Protein AF-A0A7J6RWS4-F1 (afdb_monomer_lite)

Sequence (117 aa):
ILNGNTPFFVNATAGSTVAGAFDDCNALAEIAERYRCWLHVDGALGASFLLARGEDPYDSLTRGMEKADSISWNLHKLLGVPLQCSALLCRHPGCLKAAHEEQHGSEAFPCLSPLDT

Secondary structure (DSSP, 8-state):
-TT-----EEEEEBS-TTT--B--HHHHHHHHHHHT-EEEEE-TTGGGGGGGTTSTTHHHHHTTGGG-SEEEE-TTSTT-PPSS--EEEESSTTHHHHHHS---S----TTSS----

Organism: Perkinsus olseni (NCBI:txid32597)

pLDDT: mean 88.8, std 16.81, range [35.62, 98.81]

Radius of gyration: 15.9 Å; chains: 1; bounding box: 43×28×46 Å

InterPro domains:
  IPR002129 Pyridoxal phosphate-dependent decarboxylase, major domain [PF00282] (3-99)
  IPR015421 Pyridoxal phosphate-dependent transferase, major domain [G3DSA:3.40.640.10] (3-103)
  IPR015424 Pyridoxal phosphate-dependent transferase [SSF53383] (3-99)
  IPR021115 Pyridoxal-phosphate binding site [PS00392] (70-91)

Foldseek 3Di:
DPPPDQAAADEWECQDDPPGDGDDLQVVLVVCVVRLYAYEYACQPLVVLVVVDPDPPSVVSCPNVVSHQKYKYACCHPVVDPPGDIDIDGPDPPQVVQVVDDDPDDDDRPVSPDDPD

Structure (mmCIF, N/CA/C/O backbone):
data_AF-A0A7J6RWS4-F1
#
_entry.id   AF-A0A7J6RWS4-F1
#
loop_
_atom_site.group_PDB
_atom_site.id
_atom_site.type_symbol
_atom_site.label_atom_id
_atom_site.label_alt_id
_atom_site.label_comp_id
_atom_site.label_asym_id
_atom_site.label_entity_id
_atom_site.label_seq_id
_atom_site.pdbx_PDB_ins_code
_atom_site.Cartn_x
_atom_site.Cartn_y
_atom_site.Cartn_z
_atom_site.occupancy
_atom_site.B_iso_or_equiv
_atom_site.auth_seq_id
_atom_site.auth_comp_id
_atom_site.auth_asym_id
_atom_site.auth_atom_id
_atom_site.pdbx_PDB_model_num
ATOM 1 N N . ILE A 1 1 ? -2.467 -0.107 24.470 1.00 73.75 1 ILE A N 1
ATOM 2 C CA . ILE A 1 1 ? -2.538 1.347 24.185 1.00 73.75 1 ILE A CA 1
ATOM 3 C C . ILE A 1 1 ? -2.596 2.068 25.518 1.00 73.75 1 ILE A C 1
ATOM 5 O O . ILE A 1 1 ? -3.493 1.772 26.292 1.00 73.75 1 ILE A O 1
ATOM 9 N N . LEU A 1 2 ? -1.613 2.917 25.824 1.00 77.38 2 LEU A N 1
ATOM 10 C CA . LEU A 1 2 ? -1.376 3.391 27.196 1.00 77.38 2 LEU A CA 1
ATOM 11 C C . LEU A 1 2 ? -2.320 4.521 27.650 1.00 77.38 2 LEU A C 1
ATOM 13 O O . LEU A 1 2 ? -2.580 4.634 28.839 1.00 77.38 2 LEU A O 1
ATOM 17 N N . ASN A 1 3 ? -2.882 5.299 26.716 1.00 90.12 3 ASN A N 1
ATOM 18 C CA . ASN A 1 3 ? -3.677 6.500 27.026 1.00 90.12 3 ASN A CA 1
ATOM 19 C C . ASN A 1 3 ? -5.182 6.356 26.721 1.00 90.12 3 ASN A C 1
ATOM 21 O O . ASN A 1 3 ? -5.882 7.356 26.645 1.00 90.12 3 ASN A O 1
ATOM 25 N N . GLY A 1 4 ? -5.682 5.139 26.476 1.00 91.19 4 GLY A N 1
ATOM 26 C CA . GLY A 1 4 ? -7.099 4.916 26.140 1.00 91.19 4 GLY A CA 1
ATOM 27 C C . GLY A 1 4 ? -7.535 5.379 24.740 1.00 91.19 4 GLY A C 1
ATOM 28 O O . GLY A 1 4 ? -8.725 5.387 24.453 1.00 91.19 4 GLY A O 1
ATOM 29 N N . ASN A 1 5 ? -6.597 5.746 23.861 1.00 90.38 5 ASN A N 1
ATOM 30 C CA . ASN A 1 5 ? -6.898 6.114 22.473 1.00 90.38 5 ASN A CA 1
ATOM 31 C C . ASN A 1 5 ? -7.359 4.902 21.639 1.00 90.38 5 ASN A C 1
ATOM 33 O O . ASN A 1 5 ? -6.929 3.775 21.888 1.00 90.38 5 ASN A O 1
ATOM 37 N N . THR A 1 6 ? -8.133 5.161 20.584 1.00 88.56 6 THR A N 1
ATOM 38 C CA . THR A 1 6 ? -8.542 4.155 19.589 1.00 88.56 6 THR A CA 1
ATOM 39 C C . THR A 1 6 ? -7.745 4.353 18.296 1.00 88.56 6 THR A C 1
ATOM 41 O O . THR A 1 6 ? -7.965 5.345 17.600 1.00 88.56 6 THR A O 1
ATOM 44 N N . PRO A 1 7 ? -6.800 3.465 17.946 1.00 91.00 7 PRO A N 1
ATOM 45 C CA . PRO A 1 7 ? -6.117 3.508 16.668 1.00 91.00 7 PRO A CA 1
ATOM 46 C C . PRO A 1 7 ? -7.099 3.022 15.607 1.00 91.00 7 PRO A C 1
ATOM 48 O O . PRO A 1 7 ? -7.828 2.058 15.823 1.00 91.00 7 PRO A O 1
ATOM 51 N N . PHE A 1 8 ? -7.136 3.710 14.475 1.00 91.06 8 PHE A N 1
ATOM 52 C CA . PHE A 1 8 ? -8.136 3.451 13.440 1.00 91.06 8 PHE A CA 1
ATOM 53 C C . PHE A 1 8 ? -7.522 3.268 12.050 1.00 91.06 8 PHE A C 1
ATOM 55 O O . PHE A 1 8 ? -8.209 2.811 11.144 1.00 91.06 8 PHE A O 1
ATOM 62 N N . PHE A 1 9 ? -6.240 3.601 11.871 1.00 95.56 9 PHE A N 1
ATOM 63 C CA . PHE A 1 9 ? -5.594 3.629 10.564 1.00 95.56 9 PHE A CA 1
ATOM 64 C C . PHE A 1 9 ? -4.082 3.396 10.658 1.00 95.56 9 PHE A C 1
ATOM 66 O O . PHE A 1 9 ? -3.419 3.915 11.559 1.00 95.56 9 PHE A O 1
ATOM 73 N N . VAL A 1 10 ? -3.547 2.651 9.694 1.00 97.44 10 VAL A N 1
ATOM 74 C CA . VAL A 1 10 ? -2.120 2.406 9.465 1.00 97.44 10 VAL A CA 1
ATOM 75 C C . VAL A 1 10 ? -1.837 2.620 7.977 1.00 97.44 10 VAL A C 1
ATOM 77 O O . VAL A 1 10 ? -2.541 2.072 7.133 1.00 97.44 10 VAL A O 1
ATOM 80 N N . ASN A 1 11 ? -0.796 3.393 7.654 1.00 98.44 11 ASN A N 1
ATOM 81 C CA . ASN A 1 11 ? -0.296 3.554 6.288 1.00 98.44 11 ASN A CA 1
ATOM 82 C C . ASN A 1 11 ? 1.027 2.807 6.123 1.00 98.44 11 ASN A C 1
ATOM 84 O O . ASN A 1 11 ? 2.028 3.212 6.715 1.00 98.44 11 ASN A O 1
ATOM 88 N N . ALA A 1 12 ? 1.029 1.772 5.293 1.00 98.69 12 ALA A N 1
ATOM 89 C CA . ALA A 1 12 ? 2.236 1.122 4.804 1.00 98.69 12 ALA A CA 1
ATOM 90 C C . ALA A 1 12 ? 2.683 1.792 3.499 1.00 98.69 12 ALA A C 1
ATOM 92 O O . ALA A 1 12 ? 1.873 1.998 2.600 1.00 98.69 12 ALA A O 1
ATOM 93 N N . THR A 1 13 ? 3.960 2.118 3.362 1.00 98.69 13 THR A N 1
ATOM 94 C CA . THR A 1 13 ? 4.508 2.720 2.143 1.00 98.69 13 THR A CA 1
ATOM 95 C C . THR A 1 13 ? 5.189 1.654 1.294 1.00 98.69 13 THR A C 1
ATOM 97 O O . THR A 1 13 ? 6.176 1.050 1.712 1.00 98.69 13 THR A O 1
ATOM 100 N N . ALA A 1 14 ? 4.704 1.452 0.072 1.00 98.31 14 ALA A N 1
ATOM 101 C CA . ALA A 1 14 ? 5.334 0.593 -0.923 1.00 98.31 14 ALA A CA 1
ATOM 102 C C . ALA A 1 14 ? 6.120 1.465 -1.919 1.00 98.31 14 ALA A C 1
ATOM 104 O O . ALA A 1 14 ? 5.595 1.913 -2.944 1.00 98.31 14 ALA A O 1
ATOM 105 N N . GLY A 1 15 ? 7.389 1.729 -1.597 1.00 97.56 15 GLY A N 1
ATOM 106 C CA . GLY A 1 15 ? 8.282 2.580 -2.383 1.00 97.56 15 GLY A CA 1
ATOM 107 C C . GLY A 1 15 ? 8.262 4.039 -1.923 1.00 97.56 15 GLY A C 1
ATOM 108 O O . GLY A 1 15 ? 7.663 4.896 -2.574 1.00 97.56 15 GLY A O 1
ATOM 109 N N . SER A 1 16 ? 8.946 4.328 -0.813 1.00 98.06 16 SER A N 1
ATOM 110 C CA . SER A 1 16 ? 9.079 5.685 -0.271 1.00 98.06 16 SER A CA 1
ATOM 111 C C . SER A 1 16 ? 9.775 6.638 -1.247 1.00 98.06 16 SER A C 1
ATOM 113 O O . SER A 1 16 ? 10.650 6.248 -2.014 1.00 98.06 16 SER A O 1
ATOM 115 N N . THR A 1 17 ? 9.413 7.921 -1.212 1.00 96.44 17 THR A N 1
ATOM 116 C CA . THR A 1 17 ? 9.795 8.894 -2.252 1.00 96.44 17 THR A CA 1
ATOM 117 C C . THR A 1 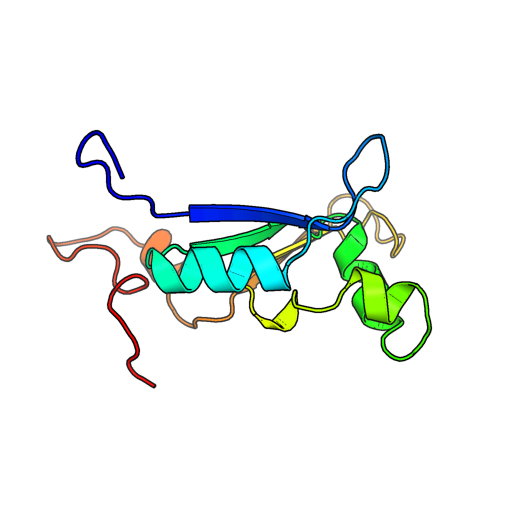17 ? 11.300 9.019 -2.486 1.00 96.44 17 THR A C 1
ATOM 119 O O . THR A 1 17 ? 11.727 9.175 -3.625 1.00 96.44 17 THR A O 1
ATOM 122 N N . VAL A 1 18 ? 12.098 8.999 -1.418 1.00 96.69 18 VAL A N 1
ATOM 123 C CA . VAL A 1 18 ? 13.539 9.283 -1.507 1.00 96.69 18 VAL A CA 1
ATOM 124 C C . VAL A 1 18 ? 14.346 7.998 -1.634 1.00 96.69 18 VAL A C 1
ATOM 126 O O . VAL A 1 18 ? 15.172 7.876 -2.531 1.00 96.69 18 VAL A O 1
ATOM 129 N N . ALA A 1 19 ? 14.114 7.042 -0.734 1.00 97.12 19 ALA A N 1
ATOM 130 C CA . ALA A 1 19 ? 14.904 5.816 -0.663 1.00 97.12 19 ALA A CA 1
ATOM 131 C C . ALA A 1 19 ? 14.314 4.662 -1.488 1.00 97.12 19 ALA A C 1
ATOM 133 O O . ALA A 1 19 ? 14.983 3.650 -1.666 1.00 97.12 19 ALA A O 1
ATOM 134 N N . GLY A 1 20 ? 13.064 4.774 -1.951 1.00 96.38 20 GLY A N 1
ATOM 135 C CA . GLY A 1 20 ? 12.352 3.660 -2.576 1.00 96.38 20 GLY A CA 1
ATOM 136 C C . GLY A 1 20 ? 12.073 2.509 -1.606 1.00 96.38 20 GLY A C 1
ATOM 137 O O . GLY A 1 20 ? 11.955 1.371 -2.044 1.00 96.38 20 GLY A O 1
ATOM 138 N N . ALA A 1 21 ? 12.005 2.780 -0.298 1.00 97.94 21 ALA A N 1
ATOM 139 C CA . ALA A 1 21 ? 11.865 1.745 0.728 1.00 97.94 21 ALA A CA 1
ATOM 140 C C . ALA A 1 21 ? 10.448 1.149 0.754 1.00 97.94 21 ALA A C 1
ATOM 142 O O . ALA A 1 21 ? 9.477 1.856 0.478 1.00 97.94 21 ALA A O 1
ATOM 143 N N . PHE A 1 22 ? 10.343 -0.129 1.113 1.00 98.44 22 PHE A N 1
ATOM 144 C CA . PHE A 1 22 ? 9.079 -0.852 1.258 1.00 98.44 22 PHE A CA 1
ATOM 145 C C . PHE A 1 22 ? 8.875 -1.231 2.720 1.00 98.44 22 PHE A C 1
ATOM 147 O O . PHE A 1 22 ? 9.745 -1.864 3.320 1.00 98.44 22 PHE A O 1
ATOM 154 N N . ASP A 1 23 ? 7.731 -0.844 3.275 1.00 98.50 23 ASP A N 1
ATOM 155 C CA . ASP A 1 23 ? 7.298 -1.314 4.586 1.00 98.50 23 ASP A CA 1
ATOM 156 C C . ASP A 1 23 ? 6.838 -2.779 4.503 1.00 98.50 23 ASP A C 1
ATOM 158 O O . ASP A 1 23 ? 6.237 -3.208 3.513 1.00 98.50 23 ASP A O 1
ATOM 162 N N . ASP A 1 24 ? 7.079 -3.550 5.567 1.00 98.19 24 ASP A N 1
ATOM 163 C CA . ASP A 1 24 ? 6.605 -4.933 5.670 1.00 98.19 24 ASP A CA 1
ATOM 164 C C . ASP A 1 24 ? 5.081 -4.962 5.861 1.00 98.19 24 ASP A C 1
ATOM 166 O O . ASP A 1 24 ? 4.549 -4.843 6.970 1.00 98.19 24 ASP A O 1
ATOM 170 N N . CYS A 1 25 ? 4.367 -5.127 4.749 1.00 98.06 25 CYS A N 1
ATOM 171 C CA . CYS A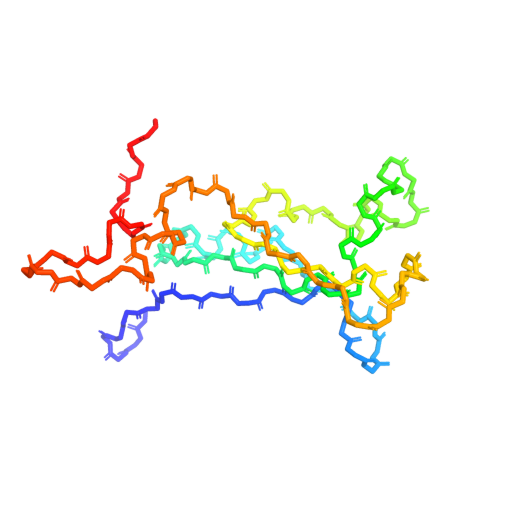 1 25 ? 2.910 -5.138 4.733 1.00 98.06 25 CYS A CA 1
ATOM 172 C C . CYS A 1 25 ? 2.315 -6.329 5.501 1.00 98.06 25 CYS A C 1
ATOM 174 O O . CYS A 1 25 ? 1.207 -6.209 6.020 1.00 98.06 25 CYS A O 1
ATOM 176 N N . ASN A 1 26 ? 3.024 -7.459 5.623 1.00 97.94 26 ASN A N 1
ATOM 177 C CA . ASN A 1 26 ? 2.532 -8.587 6.418 1.00 97.94 26 ASN A CA 1
ATOM 178 C C . ASN A 1 26 ? 2.558 -8.262 7.906 1.00 97.94 26 ASN A C 1
ATOM 180 O O . ASN A 1 26 ? 1.540 -8.430 8.579 1.00 97.94 26 ASN A O 1
ATOM 184 N N . ALA A 1 27 ? 3.689 -7.753 8.396 1.00 98.25 27 ALA A N 1
ATOM 185 C CA . ALA A 1 27 ? 3.820 -7.358 9.792 1.00 98.25 27 ALA A CA 1
ATOM 186 C C . ALA A 1 27 ? 2.812 -6.254 10.158 1.00 98.25 27 ALA A C 1
ATOM 188 O O . ALA A 1 27 ? 2.180 -6.299 11.216 1.00 98.25 27 ALA A O 1
ATOM 189 N N . LEU A 1 28 ? 2.608 -5.278 9.266 1.00 98.38 28 LEU A N 1
ATOM 190 C CA . LEU A 1 28 ? 1.628 -4.212 9.480 1.00 98.38 28 LEU A CA 1
ATOM 191 C C . LEU A 1 28 ? 0.180 -4.714 9.425 1.00 98.38 28 LEU A C 1
ATOM 193 O O . LEU A 1 28 ? -0.640 -4.230 10.204 1.00 98.38 28 LEU A O 1
ATOM 197 N N . ALA A 1 29 ? -0.139 -5.699 8.581 1.00 97.62 29 ALA A N 1
ATOM 198 C CA . ALA A 1 29 ? -1.463 -6.322 8.554 1.00 97.62 29 ALA A CA 1
ATOM 199 C C . ALA A 1 29 ? -1.792 -7.044 9.867 1.00 97.62 29 ALA A C 1
ATOM 201 O O . ALA A 1 29 ? -2.892 -6.873 10.385 1.00 97.62 29 ALA A O 1
ATOM 202 N N . GLU A 1 30 ? -0.839 -7.769 10.460 1.00 97.38 30 GLU A N 1
ATOM 203 C CA . GLU A 1 30 ? -1.036 -8.412 11.771 1.00 97.38 30 GLU A CA 1
ATOM 204 C C . GLU A 1 30 ? -1.313 -7.387 12.883 1.00 97.38 30 GLU A C 1
ATOM 206 O O . GLU A 1 30 ? -2.118 -7.622 13.790 1.00 97.38 30 GLU A O 1
ATOM 211 N N . ILE A 1 31 ? -0.654 -6.226 12.822 1.00 96.12 31 ILE A N 1
ATOM 212 C CA . ILE A 1 31 ? -0.894 -5.116 13.751 1.00 96.12 31 ILE A CA 1
ATOM 213 C C . ILE A 1 31 ? -2.280 -4.511 13.503 1.00 96.12 31 ILE A C 1
ATOM 215 O O . ILE A 1 31 ? -3.036 -4.317 14.458 1.00 96.12 31 ILE A O 1
ATOM 219 N N . ALA A 1 32 ? -2.616 -4.225 12.245 1.00 96.00 32 ALA A N 1
ATOM 220 C CA . ALA A 1 32 ? -3.897 -3.646 11.863 1.00 96.00 32 ALA A CA 1
ATOM 221 C C . ALA A 1 32 ? -5.063 -4.549 12.290 1.00 96.00 32 ALA A C 1
ATOM 223 O O . ALA A 1 32 ? -6.005 -4.069 12.915 1.00 96.00 32 ALA A O 1
ATOM 224 N N . GLU A 1 33 ? -4.954 -5.861 12.087 1.00 94.12 33 GLU A N 1
ATOM 225 C CA . GLU A 1 33 ? -5.943 -6.837 12.548 1.00 94.12 33 GLU A CA 1
ATOM 226 C C . GLU A 1 33 ? -6.057 -6.854 14.080 1.00 94.12 33 GLU A C 1
ATOM 228 O O . GLU A 1 33 ? -7.155 -6.718 14.629 1.00 94.12 33 GLU A O 1
ATOM 233 N N . ARG A 1 34 ? -4.924 -6.931 14.795 1.00 93.75 34 ARG A N 1
ATOM 234 C CA . ARG A 1 34 ? -4.895 -6.963 16.269 1.00 93.75 34 ARG A CA 1
ATOM 235 C C . ARG A 1 34 ? -5.584 -5.757 16.901 1.00 93.75 34 ARG A C 1
ATOM 237 O O . ARG A 1 34 ? -6.253 -5.901 17.924 1.00 93.75 34 ARG A O 1
ATOM 244 N N . TYR A 1 35 ? -5.378 -4.573 16.332 1.00 92.12 35 TYR A N 1
ATOM 245 C CA . TYR A 1 35 ? -5.921 -3.320 16.858 1.00 92.12 35 TYR A CA 1
ATOM 246 C C . TYR A 1 35 ? -7.186 -2.849 16.135 1.00 92.12 35 TYR A C 1
ATOM 248 O O . TYR A 1 35 ? -7.716 -1.801 16.497 1.00 92.12 35 TYR A O 1
ATOM 256 N N . ARG A 1 36 ? -7.702 -3.637 15.180 1.00 90.56 36 ARG A N 1
ATOM 257 C CA . ARG A 1 36 ? -8.894 -3.332 14.370 1.00 90.56 36 ARG A CA 1
ATOM 258 C C . ARG A 1 36 ? -8.777 -1.983 13.652 1.00 90.56 36 ARG A C 1
ATOM 260 O O . ARG A 1 36 ? -9.665 -1.138 13.727 1.00 90.56 36 ARG A O 1
ATOM 267 N N . CYS A 1 37 ? -7.647 -1.776 12.990 1.00 93.31 37 CYS A N 1
ATOM 268 C CA . CYS A 1 37 ? -7.345 -0.577 12.221 1.00 93.31 37 CYS A CA 1
ATOM 269 C C . CYS A 1 37 ? -7.464 -0.847 10.728 1.00 93.31 37 CYS A C 1
ATOM 271 O O . CYS A 1 37 ? -7.147 -1.938 10.264 1.00 93.31 37 CYS A O 1
ATOM 273 N N . TRP A 1 38 ? -7.815 0.190 9.978 1.00 96.25 38 TRP A N 1
ATOM 274 C CA . TRP A 1 38 ? -7.719 0.182 8.527 1.00 96.25 38 TRP A CA 1
ATOM 275 C C . TRP A 1 38 ? -6.252 0.151 8.085 1.00 96.25 38 TRP A C 1
ATOM 277 O O . TRP A 1 38 ? -5.479 1.034 8.469 1.00 96.25 38 TRP A O 1
ATOM 287 N N . LEU A 1 39 ? -5.866 -0.811 7.249 1.00 98.25 39 LEU A N 1
ATOM 288 C CA . LEU A 1 39 ? -4.558 -0.838 6.596 1.00 98.25 39 LEU A CA 1
ATOM 289 C C . LEU A 1 39 ? -4.660 -0.246 5.187 1.00 98.25 39 LEU A C 1
ATOM 291 O O . LEU A 1 39 ? -5.220 -0.857 4.276 1.00 98.25 39 LEU A O 1
ATOM 295 N N . HIS A 1 40 ? -4.058 0.922 4.985 1.00 98.62 40 HIS A N 1
ATOM 296 C CA . HIS A 1 40 ? -3.822 1.481 3.659 1.00 98.62 40 HIS A CA 1
ATOM 297 C C . HIS A 1 40 ? -2.391 1.199 3.213 1.00 98.62 40 HIS A C 1
ATOM 299 O O . HIS A 1 40 ? -1.458 1.364 3.999 1.00 98.62 40 HIS A O 1
ATOM 305 N N . VAL A 1 41 ? -2.210 0.831 1.947 1.00 98.81 41 VAL 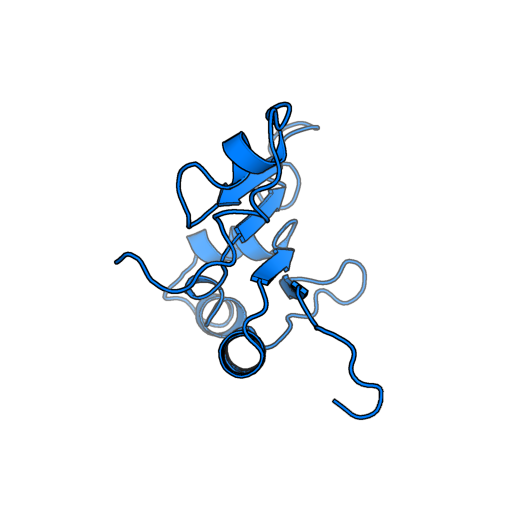A N 1
ATOM 306 C CA . VAL A 1 41 ? -0.891 0.834 1.314 1.00 98.81 41 VAL A CA 1
ATOM 307 C C . VAL A 1 41 ? -0.788 2.033 0.374 1.00 98.81 41 VAL A C 1
ATOM 309 O O . VAL A 1 41 ? -1.478 2.090 -0.647 1.00 98.81 41 VAL A O 1
ATOM 312 N N . ASP A 1 42 ? 0.116 2.962 0.682 1.00 98.75 42 ASP A N 1
ATOM 313 C CA . ASP A 1 42 ? 0.578 3.957 -0.280 1.00 98.75 42 ASP A CA 1
ATOM 314 C C . ASP A 1 42 ? 1.502 3.274 -1.290 1.00 98.75 42 ASP A C 1
ATOM 316 O O . ASP A 1 42 ? 2.711 3.130 -1.092 1.00 98.75 42 ASP A O 1
ATOM 320 N N . GLY A 1 43 ? 0.891 2.806 -2.372 1.00 98.25 43 GLY A N 1
ATOM 321 C CA . GLY A 1 43 ? 1.557 2.178 -3.498 1.00 98.25 43 GLY A CA 1
ATOM 322 C C . GLY A 1 43 ? 1.724 3.129 -4.672 1.00 98.25 43 GLY A C 1
ATOM 323 O O . GLY A 1 43 ? 1.869 2.653 -5.801 1.00 98.25 43 GLY A O 1
ATOM 324 N N . ALA A 1 44 ? 1.711 4.452 -4.452 1.00 98.44 44 ALA A N 1
ATOM 325 C CA . ALA A 1 44 ? 1.744 5.423 -5.540 1.00 98.44 44 ALA A CA 1
ATOM 326 C C . ALA A 1 44 ? 2.850 5.105 -6.560 1.00 98.44 44 ALA A C 1
ATOM 328 O O . ALA A 1 44 ? 2.621 5.212 -7.763 1.00 98.44 44 ALA A O 1
ATOM 329 N N . LEU A 1 45 ? 4.025 4.686 -6.081 1.00 97.50 45 LEU A N 1
ATOM 330 C CA . LEU A 1 45 ? 5.091 4.120 -6.906 1.00 97.50 45 LEU A CA 1
ATOM 331 C C . LEU A 1 45 ? 4.995 2.582 -6.977 1.00 97.50 45 LEU A C 1
ATOM 333 O O . LEU A 1 45 ? 4.831 2.022 -8.066 1.00 97.50 45 LEU A O 1
ATOM 337 N N . GLY A 1 46 ? 5.094 1.911 -5.824 1.00 97.38 46 GLY A N 1
ATOM 338 C CA . GLY A 1 46 ? 5.368 0.476 -5.731 1.00 97.38 46 GLY A CA 1
ATOM 339 C C . GLY A 1 46 ? 4.224 -0.458 -6.114 1.00 97.38 46 GLY A C 1
ATOM 340 O O . GLY A 1 46 ? 4.501 -1.607 -6.448 1.00 97.38 46 GLY A O 1
ATOM 341 N N . ALA A 1 47 ? 2.969 0.006 -6.179 1.00 97.88 47 ALA A N 1
ATOM 342 C CA . ALA A 1 47 ? 1.864 -0.827 -6.668 1.00 97.88 47 ALA A CA 1
ATOM 343 C C . ALA A 1 47 ? 2.055 -1.259 -8.127 1.00 97.88 47 ALA A C 1
ATOM 345 O O . ALA A 1 47 ? 1.548 -2.302 -8.528 1.00 97.88 47 ALA A O 1
ATOM 346 N N . SER A 1 48 ? 2.855 -0.528 -8.907 1.00 97.38 48 SER A N 1
ATOM 347 C CA . SER A 1 48 ? 3.190 -0.921 -10.280 1.00 97.38 48 SER A CA 1
ATOM 348 C C . SER A 1 48 ? 3.975 -2.239 -10.341 1.00 97.38 48 SER A C 1
ATOM 350 O O . SER A 1 48 ? 3.858 -2.966 -11.323 1.00 97.38 48 SER A O 1
ATOM 352 N N . PHE A 1 49 ? 4.727 -2.589 -9.290 1.00 96.88 49 PHE A N 1
ATOM 353 C CA . PHE A 1 49 ? 5.465 -3.855 -9.227 1.00 96.88 49 PHE A CA 1
ATOM 354 C C . PHE A 1 49 ? 4.555 -5.071 -9.024 1.00 96.88 49 PHE A C 1
ATOM 356 O O . PHE A 1 49 ? 4.978 -6.188 -9.305 1.00 96.88 49 PHE A O 1
ATOM 363 N N . LEU A 1 50 ? 3.281 -4.876 -8.649 1.00 95.94 50 LEU A N 1
ATOM 364 C CA . LEU A 1 50 ? 2.298 -5.966 -8.630 1.00 95.94 50 LEU A CA 1
ATOM 365 C C . LEU A 1 50 ? 2.066 -6.569 -10.027 1.00 95.94 50 LEU A C 1
ATOM 367 O O . LEU A 1 50 ? 1.623 -7.712 -10.135 1.00 95.94 50 LEU A O 1
ATOM 371 N N . LEU A 1 51 ? 2.374 -5.825 -11.095 1.00 95.19 51 LEU A N 1
ATOM 372 C CA . LEU A 1 51 ? 2.306 -6.321 -12.472 1.00 95.19 51 LEU A CA 1
ATOM 373 C C . LEU A 1 51 ? 3.436 -7.306 -12.813 1.00 95.19 51 LEU A C 1
ATOM 375 O O . LEU A 1 51 ? 3.315 -8.032 -13.793 1.00 95.19 51 LEU A O 1
ATOM 379 N N . ALA A 1 52 ? 4.498 -7.345 -12.006 1.00 93.94 52 ALA A N 1
ATOM 380 C CA . ALA A 1 52 ? 5.641 -8.248 -12.143 1.00 93.94 52 ALA A CA 1
ATOM 381 C C . ALA A 1 52 ? 5.678 -9.309 -11.021 1.00 93.94 52 ALA A C 1
ATOM 383 O O . ALA A 1 52 ? 6.744 -9.805 -10.657 1.00 93.94 52 ALA A O 1
ATOM 384 N N . ARG A 1 53 ? 4.522 -9.645 -10.419 1.00 89.25 53 ARG A N 1
ATOM 385 C CA . ARG A 1 53 ? 4.453 -10.707 -9.399 1.00 89.25 53 ARG A CA 1
ATOM 386 C C . ARG A 1 53 ? 4.901 -12.055 -9.960 1.00 89.25 53 ARG A C 1
ATOM 388 O O . ARG A 1 53 ? 4.625 -12.378 -11.112 1.00 89.25 53 ARG A O 1
ATOM 395 N N . GLY A 1 54 ? 5.535 -12.853 -9.103 1.00 91.06 54 GLY A N 1
ATOM 396 C CA . GLY A 1 54 ? 6.178 -14.113 -9.482 1.00 91.06 54 GLY A CA 1
ATOM 397 C C . GLY A 1 54 ? 7.654 -13.977 -9.867 1.00 91.06 54 GLY A C 1
ATOM 398 O O . GLY A 1 54 ? 8.319 -14.998 -10.024 1.00 91.06 54 GLY A O 1
ATOM 399 N N . GLU A 1 55 ? 8.182 -12.754 -9.965 1.00 93.38 55 GLU A N 1
ATOM 400 C CA . GLU A 1 55 ? 9.599 -12.487 -10.221 1.00 93.38 55 GLU A CA 1
ATOM 401 C C . GLU A 1 55 ? 10.226 -11.757 -9.028 1.00 93.38 55 GLU A C 1
ATOM 403 O O . GLU A 1 55 ? 9.751 -10.702 -8.601 1.00 93.38 55 GLU A O 1
ATOM 408 N N . ASP A 1 56 ? 11.309 -12.300 -8.472 1.00 93.75 56 ASP A N 1
ATOM 409 C CA . ASP A 1 56 ? 12.081 -11.598 -7.447 1.00 93.75 56 ASP A CA 1
ATOM 410 C C . ASP A 1 56 ? 12.951 -10.487 -8.070 1.00 93.75 56 ASP A C 1
ATOM 412 O O . ASP A 1 56 ? 13.510 -10.673 -9.154 1.00 93.75 56 ASP A O 1
ATOM 416 N N . PRO A 1 57 ? 13.105 -9.331 -7.393 1.00 93.50 57 PRO A N 1
ATOM 417 C CA . PRO A 1 57 ? 12.671 -9.050 -6.018 1.00 93.50 57 PRO A CA 1
ATOM 418 C C . PRO A 1 57 ? 11.235 -8.499 -5.894 1.00 93.50 57 PRO A C 1
ATOM 420 O O . PRO A 1 57 ? 10.812 -8.121 -4.805 1.00 93.50 57 PRO A O 1
ATOM 423 N N . TYR A 1 58 ? 10.470 -8.384 -6.981 1.00 95.06 58 TYR A N 1
ATOM 424 C CA . TYR A 1 58 ? 9.157 -7.726 -6.959 1.00 95.06 58 TYR A CA 1
ATOM 425 C C . TYR A 1 58 ? 8.101 -8.520 -6.185 1.00 95.06 58 TYR A C 1
ATOM 427 O O . TYR A 1 58 ? 7.271 -7.921 -5.494 1.00 95.06 58 TYR A O 1
ATOM 435 N N . ASP A 1 59 ? 8.155 -9.853 -6.242 1.00 94.50 59 ASP A N 1
ATOM 436 C CA . ASP A 1 59 ? 7.290 -10.714 -5.428 1.00 94.50 59 ASP A CA 1
ATOM 437 C C . ASP A 1 59 ? 7.518 -10.480 -3.930 1.00 94.50 59 ASP A C 1
ATOM 439 O O . ASP A 1 59 ? 6.577 -10.208 -3.183 1.00 94.50 59 ASP A O 1
ATOM 443 N N . SER A 1 60 ? 8.781 -10.506 -3.495 1.00 95.25 60 SER A N 1
ATOM 444 C CA . SER A 1 60 ? 9.147 -10.276 -2.096 1.00 95.25 60 SER A CA 1
ATOM 445 C C . SER A 1 60 ? 8.821 -8.857 -1.621 1.00 95.25 60 SER A C 1
ATOM 447 O O . SER A 1 60 ? 8.319 -8.704 -0.508 1.00 95.25 60 SER A O 1
ATOM 449 N N . LEU A 1 61 ? 9.025 -7.835 -2.457 1.00 96.75 61 LEU A N 1
ATOM 450 C CA . LEU A 1 61 ? 8.709 -6.439 -2.119 1.00 96.75 61 LEU A CA 1
ATOM 451 C C . LEU A 1 61 ? 7.205 -6.162 -1.994 1.00 96.75 61 LEU A C 1
ATOM 453 O O . LEU A 1 61 ? 6.807 -5.301 -1.214 1.00 96.75 61 LEU A O 1
ATOM 457 N N . THR A 1 62 ? 6.367 -6.851 -2.771 1.00 96.69 62 THR A N 1
ATOM 458 C CA . THR A 1 62 ? 4.915 -6.589 -2.810 1.00 96.69 62 THR A CA 1
ATOM 459 C C . THR A 1 62 ? 4.091 -7.540 -1.944 1.00 96.69 62 THR A C 1
ATOM 461 O O . THR A 1 62 ? 2.865 -7.412 -1.859 1.00 96.69 62 THR A O 1
ATOM 464 N N . ARG A 1 63 ? 4.743 -8.490 -1.269 1.00 96.94 63 ARG A N 1
ATOM 465 C CA . ARG A 1 63 ? 4.081 -9.492 -0.433 1.00 96.94 63 ARG A CA 1
ATOM 466 C C . ARG A 1 63 ? 3.328 -8.845 0.732 1.00 96.94 63 ARG A C 1
ATOM 468 O O . ARG A 1 63 ? 3.877 -8.032 1.470 1.00 96.94 63 ARG A O 1
ATOM 475 N N . GLY A 1 64 ? 2.079 -9.253 0.940 1.00 97.19 64 GLY A N 1
ATOM 476 C CA . GLY A 1 64 ? 1.225 -8.729 2.004 1.00 97.19 64 GLY A CA 1
ATOM 477 C C . GLY A 1 64 ? 0.410 -7.504 1.589 1.00 97.19 64 GLY A C 1
ATOM 478 O O . GLY A 1 64 ? -0.545 -7.165 2.285 1.00 97.19 64 GLY A O 1
ATOM 479 N N . MET A 1 65 ? 0.700 -6.862 0.448 1.00 98.00 65 MET A N 1
ATOM 480 C CA . MET A 1 65 ? -0.142 -5.770 -0.067 1.00 98.00 65 MET A CA 1
ATOM 481 C C . MET A 1 65 ? -1.575 -6.247 -0.349 1.00 98.00 65 MET A C 1
ATOM 483 O O . MET A 1 65 ? -2.529 -5.489 -0.185 1.00 98.00 65 MET A O 1
ATOM 487 N N . GLU A 1 66 ? -1.757 -7.525 -0.693 1.00 96.25 66 GLU A N 1
ATOM 488 C CA . GLU A 1 66 ? -3.063 -8.167 -0.851 1.00 96.25 66 GLU A CA 1
ATOM 489 C C . GLU A 1 66 ? -3.862 -8.286 0.450 1.00 96.25 66 GLU A C 1
ATOM 491 O O . GLU A 1 66 ? -4.997 -8.747 0.399 1.00 96.25 66 GLU A O 1
ATOM 496 N N . LYS A 1 67 ? -3.317 -7.882 1.605 1.00 97.38 67 LYS A N 1
ATOM 497 C CA . LYS A 1 67 ? -4.028 -7.800 2.892 1.00 97.38 67 LYS A CA 1
ATOM 498 C C . LYS A 1 67 ? -4.564 -6.397 3.198 1.00 97.38 67 LYS A C 1
ATOM 500 O O . LYS A 1 67 ? -5.391 -6.282 4.095 1.00 97.38 67 LYS A O 1
ATOM 505 N N . ALA A 1 68 ? -4.190 -5.378 2.421 1.00 98.12 68 ALA A N 1
ATOM 506 C CA . ALA A 1 68 ? -4.621 -3.994 2.616 1.00 98.12 68 ALA A CA 1
ATOM 507 C C . ALA A 1 68 ? -6.107 -3.746 2.301 1.00 98.12 68 ALA A C 1
ATOM 509 O O . ALA A 1 68 ? -6.646 -4.250 1.309 1.00 98.12 68 ALA A O 1
ATOM 510 N N . ASP A 1 69 ? -6.747 -2.898 3.101 1.00 98.00 69 ASP A N 1
ATOM 511 C CA . ASP A 1 69 ? -8.131 -2.453 2.916 1.00 98.00 69 ASP A CA 1
ATOM 512 C C . ASP A 1 69 ? -8.263 -1.444 1.765 1.00 98.00 69 ASP A C 1
ATOM 514 O O . ASP A 1 69 ? -9.285 -1.394 1.070 1.00 98.00 69 ASP A O 1
ATOM 518 N N . SER A 1 70 ? -7.209 -0.664 1.513 1.00 98.31 70 SER A N 1
ATOM 519 C CA . SER A 1 70 ? -7.089 0.152 0.305 1.00 98.31 70 SER A CA 1
ATOM 520 C C . SER A 1 70 ? -5.653 0.329 -0.168 1.00 98.31 70 SER A C 1
ATOM 522 O O . SER A 1 70 ? -4.713 0.252 0.619 1.00 98.31 70 SER A O 1
ATOM 524 N N . ILE A 1 71 ? -5.495 0.617 -1.461 1.00 98.69 71 ILE A N 1
ATOM 525 C CA . ILE A 1 71 ? -4.204 0.888 -2.102 1.00 98.69 71 ILE A CA 1
ATOM 526 C C . ILE A 1 71 ? -4.325 2.127 -2.985 1.00 98.69 71 ILE A C 1
ATOM 528 O O . ILE A 1 71 ? -5.242 2.210 -3.804 1.00 98.69 71 ILE A O 1
ATOM 532 N N . SER A 1 72 ? -3.403 3.078 -2.846 1.00 98.56 72 SER A N 1
ATOM 533 C CA . SER A 1 72 ? -3.243 4.172 -3.809 1.00 98.56 72 SER A CA 1
ATOM 534 C C . SER A 1 72 ? -2.223 3.782 -4.882 1.00 98.56 72 SER A C 1
ATOM 536 O O . SER A 1 72 ? -1.234 3.104 -4.602 1.00 98.56 72 SER A O 1
ATOM 538 N N . TRP A 1 73 ? -2.451 4.188 -6.130 1.00 98.69 73 TRP A N 1
ATOM 539 C CA . TRP A 1 73 ? -1.558 3.865 -7.241 1.00 98.69 73 TRP A CA 1
ATOM 540 C C . TRP A 1 73 ? -1.506 4.991 -8.268 1.00 98.69 73 TRP A C 1
ATOM 542 O O . TRP A 1 73 ? -2.511 5.319 -8.895 1.00 98.69 73 TRP A O 1
ATOM 552 N N . ASN A 1 74 ? -0.323 5.562 -8.503 1.00 98.62 74 ASN A N 1
ATOM 553 C CA . ASN A 1 74 ? -0.142 6.591 -9.519 1.00 98.62 74 ASN A CA 1
ATOM 554 C C . ASN A 1 74 ? 0.383 5.961 -10.806 1.00 98.62 74 ASN A C 1
ATOM 556 O O . ASN A 1 74 ? 1.592 5.813 -10.990 1.00 98.62 74 ASN A O 1
ATOM 560 N N . LEU A 1 75 ? -0.520 5.669 -11.742 1.00 98.06 75 LEU A N 1
ATOM 561 C CA . LEU A 1 75 ? -0.146 5.149 -13.061 1.00 98.06 75 LEU A CA 1
ATOM 562 C C . LEU A 1 75 ? 0.756 6.127 -13.832 1.00 98.06 75 LEU A C 1
ATOM 564 O O . LEU A 1 75 ? 1.576 5.721 -14.649 1.00 98.06 75 LEU A O 1
ATOM 568 N N . HIS A 1 76 ? 0.673 7.423 -13.529 1.00 98.06 76 HIS A N 1
ATOM 569 C CA . HIS A 1 76 ? 1.559 8.424 -14.123 1.00 98.06 76 HIS A CA 1
ATOM 570 C C . HIS A 1 76 ? 3.007 8.400 -13.609 1.00 98.06 76 HIS A C 1
ATOM 572 O O . HIS A 1 76 ? 3.821 9.208 -14.050 1.00 98.06 76 HIS A O 1
ATOM 578 N N . LYS A 1 77 ? 3.331 7.531 -12.642 1.00 96.88 77 LYS A N 1
ATOM 579 C CA . LYS A 1 77 ? 4.710 7.292 -12.204 1.00 96.88 77 LYS A CA 1
ATOM 580 C C . LYS A 1 77 ? 5.333 6.184 -13.061 1.00 96.88 77 LYS A C 1
ATOM 582 O O . LYS A 1 77 ? 5.697 6.439 -14.202 1.00 96.88 77 LYS A O 1
ATOM 587 N N . LEU A 1 78 ? 5.43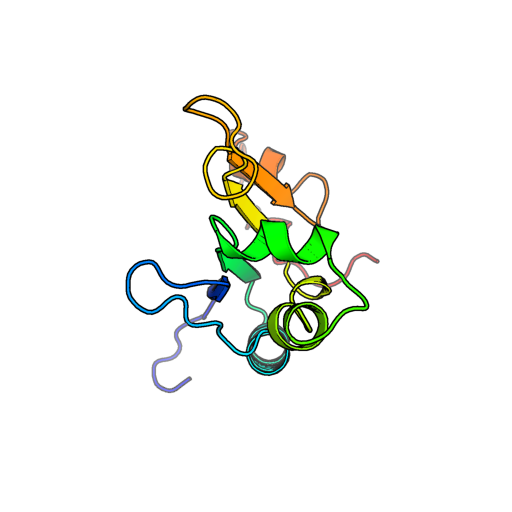6 4.953 -12.552 1.00 96.69 78 LEU A N 1
ATOM 588 C CA . LEU A 1 78 ? 6.170 3.881 -13.243 1.00 96.69 78 LEU A CA 1
ATOM 589 C C . LEU A 1 78 ? 5.502 3.379 -14.528 1.00 96.69 78 LEU A C 1
ATOM 591 O O . LEU A 1 78 ? 6.205 2.844 -15.378 1.00 96.69 78 LEU A O 1
ATOM 595 N N . LEU A 1 79 ? 4.186 3.556 -14.704 1.00 96.81 79 LEU A N 1
ATOM 596 C CA . LEU A 1 79 ? 3.515 3.129 -15.940 1.00 96.81 79 LEU A CA 1
ATOM 597 C C . LEU A 1 79 ? 3.550 4.177 -17.059 1.00 96.81 79 LEU A C 1
ATOM 599 O O . LEU A 1 79 ? 3.055 3.909 -18.151 1.00 96.81 79 LEU A O 1
ATOM 603 N N . GLY A 1 80 ? 4.109 5.366 -16.814 1.00 96.62 80 GLY A N 1
ATOM 604 C CA . GLY A 1 80 ? 4.283 6.390 -17.847 1.00 96.62 80 GLY A CA 1
ATOM 605 C C . GLY A 1 80 ? 2.983 6.987 -18.402 1.00 96.62 80 GLY A C 1
ATOM 606 O O . GLY A 1 80 ? 3.008 7.600 -19.468 1.00 96.62 80 GLY A O 1
ATOM 607 N N . VAL A 1 81 ? 1.847 6.834 -17.711 1.00 98.19 81 VAL A N 1
ATOM 608 C CA . VAL A 1 81 ? 0.592 7.499 -18.106 1.00 98.19 81 VAL A CA 1
ATOM 609 C C . VAL A 1 81 ? 0.753 9.025 -17.972 1.00 98.19 81 VAL A C 1
ATOM 611 O O . VAL A 1 81 ? 1.376 9.485 -17.016 1.00 98.19 81 VAL A O 1
ATOM 614 N N . PRO A 1 82 ? 0.206 9.856 -18.878 1.00 98.19 82 PRO A N 1
ATOM 615 C CA . PRO A 1 82 ? 0.285 11.306 -18.728 1.00 98.19 82 PRO A CA 1
ATOM 616 C C . PRO A 1 82 ? -0.290 11.809 -17.395 1.00 98.19 82 PRO A C 1
ATOM 618 O O . PRO A 1 82 ? -1.274 11.283 -16.870 1.00 98.19 82 PRO A O 1
ATOM 621 N N . LEU A 1 83 ? 0.328 12.856 -16.847 1.00 96.81 83 LEU A N 1
ATOM 622 C CA . LEU A 1 83 ? -0.139 13.512 -15.628 1.00 96.81 83 LEU A CA 1
ATOM 623 C C . LEU A 1 83 ? -1.500 14.202 -15.860 1.00 96.81 83 LEU A C 1
ATOM 625 O O . LEU A 1 83 ? -1.659 14.898 -16.858 1.00 96.81 83 LEU A O 1
ATOM 629 N N . GLN A 1 84 ? -2.484 14.100 -14.959 1.00 96.56 84 GLN A N 1
ATOM 630 C CA . GLN A 1 84 ? -2.536 13.302 -13.722 1.00 96.56 84 GLN A CA 1
ATOM 631 C C . GLN A 1 84 ? -3.319 11.997 -13.931 1.00 96.56 84 GLN A C 1
ATOM 633 O O . GLN A 1 84 ? -4.408 12.002 -14.493 1.00 96.56 84 GLN A O 1
ATOM 638 N N . CYS A 1 85 ? -2.802 10.888 -13.395 1.00 98.25 85 CYS A N 1
ATOM 639 C CA . CYS A 1 85 ? -3.521 9.610 -13.366 1.00 98.25 85 CYS A CA 1
ATOM 640 C C . CYS A 1 85 ? -3.224 8.822 -12.082 1.00 98.25 85 CYS A C 1
ATOM 642 O O . CYS A 1 85 ? -2.108 8.324 -11.902 1.00 98.25 85 CYS A O 1
ATOM 644 N N . SER A 1 86 ? -4.194 8.748 -11.172 1.00 98.38 86 SER A N 1
ATOM 645 C CA . SER A 1 86 ? -4.101 7.990 -9.922 1.00 98.38 86 SER A CA 1
ATOM 646 C C . SER A 1 86 ? -5.376 7.181 -9.712 1.00 98.38 86 SER A C 1
ATOM 648 O O . SER A 1 86 ? -6.464 7.647 -10.051 1.00 98.38 86 SER A O 1
ATOM 650 N N . ALA A 1 87 ? -5.230 5.978 -9.174 1.00 98.12 87 ALA A N 1
ATOM 651 C CA . ALA A 1 87 ? -6.320 5.094 -8.808 1.00 98.12 87 ALA A CA 1
ATOM 652 C C . ALA A 1 87 ? -6.281 4.832 -7.299 1.00 98.12 87 ALA A C 1
ATOM 654 O O . ALA A 1 87 ? -5.215 4.615 -6.721 1.00 98.12 87 ALA A O 1
ATOM 655 N N . LEU A 1 88 ? -7.459 4.816 -6.679 1.00 98.00 88 LEU A N 1
ATOM 656 C CA . LEU A 1 88 ? -7.666 4.295 -5.334 1.00 98.00 88 LEU A CA 1
ATOM 657 C C . LEU A 1 88 ? -8.414 2.969 -5.464 1.00 98.00 88 LEU A C 1
ATOM 659 O O . LEU A 1 88 ? -9.542 2.931 -5.953 1.00 98.00 88 LEU A O 1
ATOM 663 N N . LEU A 1 89 ? -7.777 1.888 -5.037 1.00 97.38 89 LEU A N 1
ATOM 664 C CA . LEU A 1 89 ? -8.381 0.566 -4.964 1.00 97.38 89 LEU A CA 1
ATOM 665 C C . LEU A 1 89 ? -8.896 0.363 -3.541 1.00 97.38 89 LEU A C 1
ATOM 667 O O . LEU A 1 89 ? -8.137 0.516 -2.587 1.00 97.38 89 LEU A O 1
ATOM 671 N N . CYS A 1 90 ? -10.171 0.019 -3.392 1.00 96.25 90 CYS A N 1
ATOM 672 C CA . CYS A 1 90 ? -10.786 -0.286 -2.101 1.00 96.25 90 CYS A CA 1
ATOM 673 C C . CYS A 1 90 ? -11.250 -1.740 -2.101 1.00 96.25 90 CYS A C 1
ATOM 675 O O . CYS A 1 90 ? -11.953 -2.157 -3.022 1.00 96.25 90 CYS A O 1
ATOM 677 N N . ARG A 1 91 ? -10.888 -2.496 -1.062 1.00 95.75 91 ARG A N 1
ATOM 678 C CA . ARG A 1 91 ? -11.346 -3.879 -0.880 1.00 95.75 91 ARG A CA 1
ATOM 679 C C . ARG A 1 91 ? -12.840 -3.952 -0.609 1.00 95.75 91 ARG A C 1
ATOM 681 O O . ARG A 1 91 ? -13.507 -4.841 -1.122 1.00 95.75 91 ARG A O 1
ATOM 688 N N . HIS A 1 92 ? -13.325 -3.036 0.222 1.00 93.44 92 HIS A N 1
ATOM 689 C CA . HIS A 1 92 ? -14.661 -3.087 0.800 1.00 93.44 92 HIS A CA 1
ATOM 690 C C . HIS A 1 92 ? -15.633 -2.242 -0.031 1.00 93.44 92 HIS A C 1
ATOM 692 O O . HIS A 1 92 ? -15.534 -1.006 -0.020 1.00 93.44 92 HIS A O 1
ATOM 698 N N . PRO A 1 93 ? -16.569 -2.865 -0.773 1.00 88.88 93 PRO A N 1
ATOM 699 C CA . PRO A 1 93 ? -17.555 -2.133 -1.556 1.00 88.88 93 PRO A CA 1
ATOM 700 C C . PRO A 1 93 ? -18.410 -1.231 -0.662 1.00 88.88 93 PRO A C 1
ATOM 702 O O . PRO A 1 93 ? -18.652 -1.525 0.504 1.00 88.88 93 PRO A O 1
ATOM 705 N N . GLY A 1 94 ? -18.859 -0.097 -1.197 1.00 88.00 94 GLY A N 1
ATOM 706 C CA . GLY A 1 94 ? -19.721 0.839 -0.467 1.00 88.00 94 GLY A CA 1
ATOM 707 C C . GLY A 1 94 ? -19.012 1.698 0.586 1.00 88.00 94 GLY A C 1
ATOM 708 O O . GLY A 1 94 ? -19.488 2.795 0.850 1.00 88.00 94 GLY A O 1
ATOM 709 N N . CYS A 1 95 ? -17.848 1.299 1.108 1.00 87.81 95 CYS A N 1
ATOM 710 C CA . CYS A 1 95 ? -17.139 2.057 2.148 1.00 87.81 95 CYS A CA 1
ATOM 711 C C . CYS A 1 95 ? -16.698 3.445 1.671 1.00 87.81 95 CYS A C 1
ATOM 713 O O . CYS A 1 95 ? -16.924 4.440 2.355 1.00 87.81 95 CYS A O 1
ATOM 715 N N . LEU A 1 96 ? -16.125 3.525 0.464 1.00 90.69 96 LEU A N 1
ATOM 716 C CA . LEU A 1 96 ? -15.737 4.806 -0.127 1.00 90.69 96 LEU A CA 1
ATOM 717 C C . LEU A 1 96 ? -16.957 5.707 -0.351 1.00 90.69 96 LEU A C 1
ATOM 719 O O . LEU A 1 96 ? -16.896 6.896 -0.064 1.00 90.69 96 LEU A O 1
ATOM 723 N N . LYS A 1 97 ? -18.064 5.127 -0.824 1.00 89.94 97 LYS A N 1
ATOM 724 C CA . LYS A 1 97 ? -19.324 5.836 -1.053 1.00 89.94 97 LYS A CA 1
ATOM 725 C C . LYS A 1 97 ? -19.887 6.377 0.264 1.00 89.94 97 LYS A C 1
ATOM 727 O O . LYS A 1 97 ? -20.079 7.577 0.370 1.00 89.94 97 LYS A O 1
ATOM 732 N N . ALA A 1 98 ? -20.035 5.528 1.279 1.00 86.62 98 ALA A N 1
ATOM 733 C CA . ALA A 1 98 ? -20.531 5.914 2.599 1.00 86.62 98 ALA A CA 1
ATOM 734 C C . ALA A 1 98 ? -19.680 7.016 3.253 1.00 86.62 98 ALA A C 1
ATOM 736 O O . ALA A 1 98 ? -20.222 7.895 3.910 1.00 86.62 98 ALA A O 1
ATOM 737 N N . ALA A 1 99 ? -18.358 7.003 3.045 1.00 86.62 99 ALA A N 1
ATOM 738 C CA . ALA A 1 99 ? -17.464 8.049 3.545 1.00 86.62 99 ALA A CA 1
ATOM 739 C C . ALA A 1 99 ? -17.615 9.406 2.825 1.00 86.62 99 ALA A C 1
ATOM 741 O O . ALA A 1 99 ? -17.150 10.416 3.346 1.00 86.62 99 ALA A O 1
ATOM 742 N N . HIS A 1 100 ? -18.225 9.431 1.635 1.00 87.06 100 HIS A N 1
ATOM 743 C CA . HIS A 1 10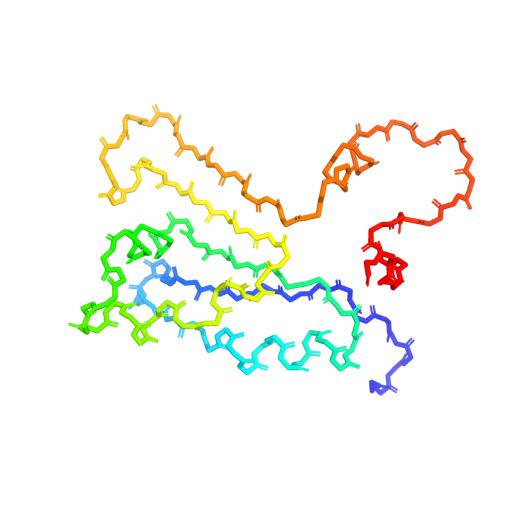0 ? -18.421 10.631 0.812 1.00 87.06 100 HIS A CA 1
ATOM 744 C C . HIS A 1 100 ? -19.899 11.031 0.664 1.00 87.06 100 HIS A C 1
ATOM 746 O O . HIS A 1 100 ? -20.196 12.024 0.002 1.00 87.06 100 HIS A O 1
ATOM 752 N N . GLU A 1 101 ? -20.824 10.278 1.258 1.00 87.31 101 GLU A N 1
ATOM 753 C CA . GLU A 1 101 ? -22.242 10.627 1.325 1.00 87.31 101 GLU A CA 1
ATOM 754 C C . GLU A 1 101 ? -22.541 11.451 2.583 1.00 87.31 101 GLU A C 1
ATOM 756 O O . GLU A 1 101 ? -21.930 11.268 3.637 1.00 87.31 101 GLU A O 1
ATOM 761 N N . GLU A 1 102 ? -23.495 12.378 2.476 1.00 66.19 102 GLU A N 1
ATOM 762 C CA . GLU A 1 102 ? -23.976 13.152 3.619 1.00 66.19 102 GLU A CA 1
ATOM 763 C C . GLU A 1 102 ? -24.724 12.223 4.589 1.00 66.19 102 GLU A C 1
ATOM 765 O O . GLU A 1 102 ? -25.743 11.620 4.245 1.00 66.19 102 GLU A O 1
ATOM 770 N N . GLN A 1 103 ? -24.205 12.073 5.809 1.00 62.41 103 GLN A N 1
ATOM 771 C CA . GLN A 1 103 ? -24.811 11.212 6.822 1.00 62.41 103 GLN A CA 1
ATOM 772 C C . GLN A 1 103 ? -26.030 11.895 7.459 1.00 62.41 103 GLN A C 1
ATOM 774 O O . GLN A 1 103 ? -25.903 12.734 8.352 1.00 62.41 103 GLN A O 1
ATOM 779 N N . HIS A 1 104 ? -27.237 11.499 7.056 1.00 47.03 104 HIS A N 1
ATOM 780 C CA . HIS A 1 104 ? -28.458 11.794 7.807 1.00 47.03 104 HIS A CA 1
ATOM 781 C C . HIS A 1 104 ? -28.645 10.764 8.939 1.00 47.03 104 HIS A C 1
ATOM 783 O O . HIS A 1 104 ? -29.380 9.794 8.781 1.00 47.03 104 HIS A O 1
ATOM 789 N N . GLY A 1 105 ? -27.996 10.969 10.090 1.00 46.53 105 GLY A N 1
ATOM 790 C CA . GLY A 1 105 ? -28.245 10.183 11.314 1.00 46.53 105 GLY A CA 1
ATOM 791 C C . GLY A 1 105 ? -27.044 9.393 11.850 1.00 46.53 105 GLY A C 1
ATOM 792 O O . GLY A 1 105 ? -26.129 9.039 11.119 1.00 46.53 105 GLY A O 1
ATOM 793 N N . SER A 1 106 ? -27.045 9.168 13.169 1.00 42.47 106 SER A N 1
ATOM 794 C CA . SER A 1 106 ? -25.884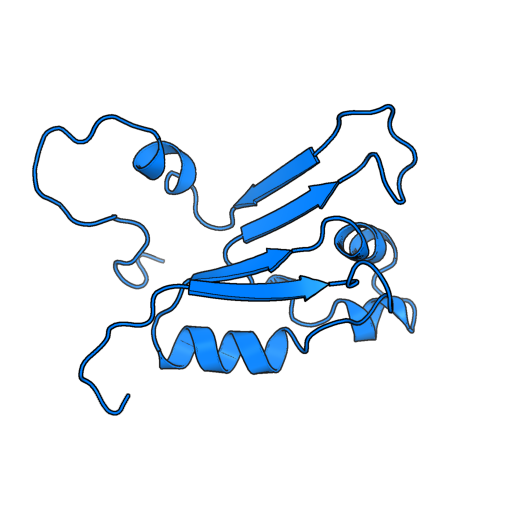 8.882 14.028 1.00 42.47 106 SER A CA 1
ATOM 795 C C . SER A 1 106 ? -25.356 7.439 14.019 1.00 42.47 106 SER A C 1
ATOM 797 O O . SER A 1 106 ? -25.136 6.872 15.093 1.00 42.47 106 SER A O 1
ATOM 799 N N . GLU A 1 107 ? -25.128 6.829 12.859 1.00 46.88 107 GLU A N 1
ATOM 800 C CA . GLU A 1 107 ? -24.408 5.550 12.822 1.00 46.88 107 GLU A CA 1
ATOM 801 C C . GLU A 1 107 ? -22.954 5.762 12.395 1.00 46.88 107 GLU A C 1
ATOM 803 O O . GLU A 1 107 ? -22.645 6.271 11.317 1.00 46.88 107 GLU A O 1
ATOM 808 N N . ALA A 1 108 ? -22.047 5.425 13.316 1.00 50.12 108 ALA A N 1
ATOM 809 C CA . ALA A 1 108 ? -20.610 5.456 13.100 1.00 50.12 108 ALA A CA 1
ATOM 810 C C . ALA A 1 108 ? -20.240 4.606 11.873 1.00 50.12 108 ALA A C 1
ATOM 812 O O . ALA A 1 108 ? -20.824 3.549 11.659 1.00 50.12 108 ALA A O 1
ATOM 813 N N . PHE A 1 109 ? -19.269 5.090 11.090 1.00 50.78 109 PHE A N 1
ATOM 814 C CA . PHE A 1 109 ? -18.729 4.487 9.866 1.00 50.78 109 PHE A CA 1
ATOM 815 C C . PHE A 1 109 ? -18.971 2.964 9.734 1.00 50.78 109 PHE A C 1
ATOM 817 O O . PHE A 1 109 ? -18.300 2.185 10.417 1.00 50.78 109 PHE A O 1
ATOM 824 N N . PRO A 1 110 ? -19.847 2.519 8.810 1.00 51.41 110 PRO A N 1
ATOM 825 C CA . PRO A 1 110 ? -20.203 1.103 8.648 1.00 51.41 110 PRO A CA 1
ATOM 826 C C . PRO A 1 110 ? -19.034 0.226 8.168 1.00 51.41 110 PRO A C 1
ATOM 828 O O . PRO A 1 110 ? -19.133 -0.992 8.134 1.00 51.41 110 PRO A O 1
ATOM 831 N N . CYS A 1 111 ? -17.906 0.831 7.790 1.00 53.69 111 CYS A N 1
ATOM 832 C CA . CYS A 1 111 ? -16.717 0.122 7.329 1.00 53.69 111 CYS A CA 1
ATOM 833 C C . CYS A 1 111 ? -15.783 -0.351 8.453 1.00 53.69 111 CYS A C 1
ATOM 835 O O . CYS A 1 111 ? -14.846 -1.096 8.180 1.00 53.69 111 CYS A O 1
ATOM 837 N N . LEU A 1 112 ? -16.013 0.088 9.697 1.00 52.28 112 LEU A N 1
ATOM 838 C CA . LEU A 1 112 ? -15.247 -0.342 10.875 1.00 52.28 112 LEU A CA 1
ATOM 839 C C . LEU A 1 112 ? -16.037 -1.313 11.772 1.00 52.28 112 LEU A C 1
ATOM 841 O O . LEU A 1 112 ? -15.493 -1.795 12.769 1.00 52.28 112 LEU A O 1
ATOM 845 N N . SER A 1 113 ? -17.292 -1.637 11.430 1.00 45.09 113 SER A N 1
ATOM 846 C CA . SER A 1 113 ? -17.991 -2.773 12.037 1.00 45.09 113 SER A CA 1
ATOM 847 C C . SER A 1 113 ? -17.445 -4.087 11.461 1.00 45.09 113 SER A C 1
ATOM 849 O O . SER A 1 113 ? -17.219 -4.188 10.256 1.00 45.09 113 SER A O 1
ATOM 851 N N . PRO A 1 114 ? -17.164 -5.081 12.316 1.00 43.53 114 PRO A N 1
ATOM 852 C CA . PRO A 1 114 ? -16.383 -6.250 11.943 1.00 43.53 114 PRO A CA 1
ATOM 853 C C . PRO A 1 114 ? -17.172 -7.172 11.016 1.00 43.53 114 PRO A C 1
ATOM 855 O O . PRO A 1 114 ? -18.297 -7.511 11.346 1.00 43.53 114 PRO A O 1
ATOM 858 N N . LEU A 1 115 ? -16.523 -7.647 9.949 1.00 44.00 115 LEU A N 1
ATOM 859 C CA . LEU A 1 115 ? -16.778 -8.965 9.353 1.00 44.00 115 LEU A CA 1
ATOM 860 C C . LEU A 1 115 ? -18.268 -9.319 9.166 1.00 44.00 115 LEU A C 1
ATOM 862 O O . LEU A 1 115 ? -18.752 -10.256 9.790 1.00 44.00 115 LEU A O 1
ATOM 866 N N . ASP A 1 116 ? -18.963 -8.633 8.260 1.00 37.06 116 ASP A N 1
ATOM 867 C CA . ASP A 1 116 ? -20.092 -9.249 7.546 1.00 37.06 116 ASP A CA 1
ATOM 868 C C . ASP A 1 116 ? -19.588 -9.778 6.189 1.00 37.06 116 ASP A C 1
ATOM 870 O O . ASP A 1 116 ? -19.950 -9.294 5.115 1.00 37.06 116 ASP A O 1
ATOM 874 N N . THR A 1 117 ? -18.690 -10.765 6.268 1.00 35.62 117 THR A N 1
ATOM 875 C CA . THR A 1 117 ? -18.442 -11.805 5.251 1.00 35.62 117 THR A CA 1
ATOM 876 C C . THR A 1 117 ? -18.174 -13.116 5.960 1.00 35.62 117 THR A C 1
ATOM 878 O O . THR A 1 117 ? -17.272 -13.101 6.831 1.00 35.62 117 THR A O 1
#